Protein AF-A0A6G0Q020-F1 (afdb_monomer)

Sequence (102 aa):
MVKGNFMCYDSVDSQAHHKRLSELAAEMIARALTGFTQIAVHNPLQKDSNNCGLFVCLFFWKRLSRDVGSDYTDEGLARRRWQILHAVVNFQASKKNEETTN

Solvent-accessible surface area (backbone atoms only — not comparable to full-atom values): 6174 Å² total; per-residue (Å²): 130,75,65,50,77,43,77,41,74,48,32,79,66,45,70,70,55,50,52,53,48,48,56,51,50,52,53,48,30,76,73,76,36,66,64,46,44,82,40,83,40,82,69,76,66,60,91,70,95,80,49,57,68,56,49,56,51,50,61,54,45,49,77,77,35,85,84,59,74,87,60,78,47,73,66,39,44,54,52,50,53,49,52,53,50,53,48,62,65,46,51,58,57,53,52,56,52,60,66,71,74,108

pLDDT: mean 89.53, std 11.64, range [45.44, 97.31]

Foldseek 3Di:
DDAEEDEDEWQQPDPVSVVVSVVVSVVCCVPPVPRYDYDYDHPDHDPDDPCRVVVVVLVVVVVVDVPSDDPPPPVSSVVSVVVVVVCVVCVVVVVVVVVVVD

Radius of gyration: 17.15 Å; Cα contacts (8 Å, |Δi|>4): 83; chains: 1; bounding box: 38×34×39 Å

InterPro domains:
  IPR038765 Papain-like cysteine peptidase superfamily [SSF54001] (3-91)

Nearest PDB structures (foldseek):
  7owj-assembly2_E  TM=4.249E-01  e=2.609E+00  Candidatus Odinarchaeum yellowstonii
  1nua-assembly1_A  TM=4.626E-01  e=3.665E+00  Aspergillus nidulans
  1nve-assembly2_D  TM=4.649E-01  e=3.923E+00  Aspergillus nidulans
  1nua-assembly1_B  TM=4.470E-01  e=5.510E+00  Aspergill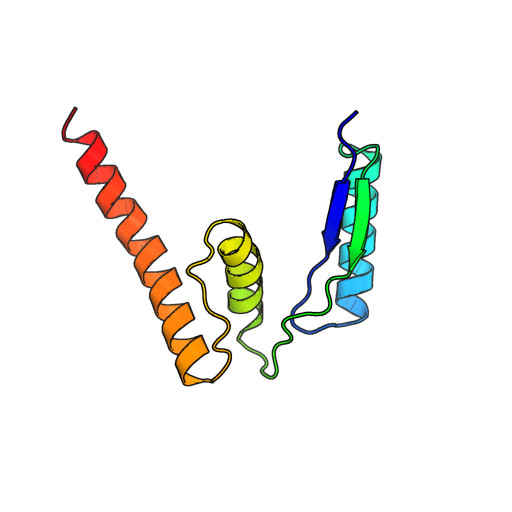us nidulans

Structure (mmCIF, N/CA/C/O backbone):
data_AF-A0A6G0Q020-F1
#
_entry.id   AF-A0A6G0Q020-F1
#
loop_
_atom_site.group_PDB
_atom_site.id
_atom_site.type_symbol
_atom_site.label_atom_id
_atom_site.label_alt_id
_atom_site.label_comp_id
_atom_site.label_asym_id
_atom_site.label_entity_id
_atom_site.label_seq_id
_atom_site.pdbx_PDB_ins_code
_atom_site.Cartn_x
_atom_site.Cartn_y
_atom_site.Cartn_z
_atom_site.occupancy
_atom_site.B_iso_or_equiv
_atom_site.auth_seq_id
_atom_site.auth_comp_id
_atom_site.auth_asym_id
_atom_site.auth_atom_id
_atom_site.pdbx_PDB_model_num
ATOM 1 N N . MET A 1 1 ? -22.875 -0.685 16.584 1.00 61.22 1 MET A N 1
A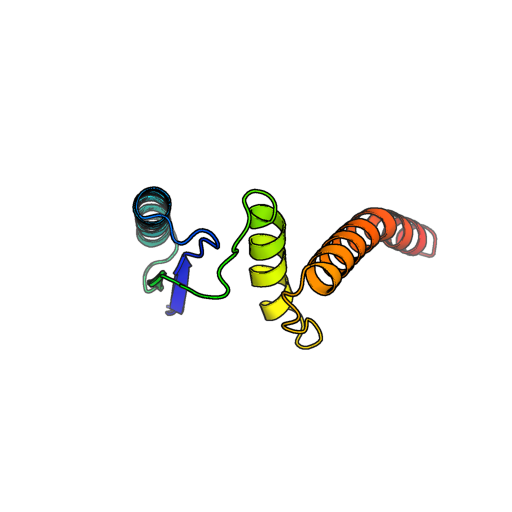TOM 2 C CA . MET A 1 1 ? -21.419 -0.423 16.567 1.00 61.22 1 MET A CA 1
ATOM 3 C C . MET A 1 1 ? -20.844 -1.077 15.323 1.00 61.22 1 MET A C 1
ATOM 5 O O . MET A 1 1 ? -21.034 -2.278 15.164 1.00 61.22 1 MET A O 1
ATOM 9 N N . VAL A 1 2 ? -20.242 -0.301 14.419 1.00 72.56 2 VAL A N 1
ATOM 10 C CA . VAL A 1 2 ? -19.590 -0.854 13.221 1.00 72.56 2 VAL A CA 1
ATOM 11 C C . VAL A 1 2 ? -18.321 -1.565 13.680 1.00 72.56 2 VAL A C 1
ATOM 13 O O . VAL A 1 2 ? -17.491 -0.964 14.353 1.00 72.56 2 VAL A O 1
ATOM 16 N N . LYS A 1 3 ? -18.210 -2.856 13.372 1.00 85.00 3 LYS A N 1
ATOM 17 C CA . LYS A 1 3 ? -17.001 -3.652 13.596 1.00 85.00 3 LYS A CA 1
ATOM 18 C C . LYS A 1 3 ? -16.328 -3.877 12.252 1.00 85.00 3 LYS A C 1
ATOM 20 O O . LYS A 1 3 ? -17.017 -3.998 11.240 1.00 85.00 3 LYS A O 1
ATOM 25 N N . GLY A 1 4 ? -15.005 -3.942 12.235 1.00 91.75 4 GLY A N 1
ATOM 26 C CA . GLY A 1 4 ? -14.283 -4.092 10.980 1.00 91.75 4 GLY A CA 1
ATOM 27 C C . GLY A 1 4 ? -12.787 -4.275 11.150 1.00 91.75 4 GLY A C 1
ATOM 28 O O . GLY A 1 4 ? -12.265 -4.331 12.260 1.00 91.75 4 GLY A O 1
ATOM 29 N N . ASN A 1 5 ? -12.103 -4.353 10.016 1.00 93.69 5 ASN A N 1
ATOM 30 C CA . ASN A 1 5 ? -10.662 -4.539 9.968 1.00 93.69 5 ASN A CA 1
ATOM 31 C C . ASN A 1 5 ? -9.980 -3.199 9.688 1.00 93.69 5 ASN A C 1
ATOM 33 O O . ASN A 1 5 ? -10.280 -2.550 8.686 1.00 93.69 5 ASN A O 1
ATOM 37 N N . PHE A 1 6 ? -9.046 -2.806 10.549 1.00 93.69 6 PHE A N 1
ATOM 38 C CA . PHE A 1 6 ? -8.143 -1.685 10.316 1.00 93.69 6 PHE A CA 1
ATOM 39 C C . PHE A 1 6 ? -6.884 -2.216 9.629 1.00 93.69 6 PHE A C 1
ATOM 41 O O . PHE A 1 6 ? -6.069 -2.895 10.248 1.00 93.69 6 PHE A O 1
ATOM 48 N N . MET A 1 7 ? -6.746 -1.963 8.331 1.00 94.62 7 MET A N 1
ATOM 49 C CA . MET A 1 7 ? -5.676 -2.556 7.528 1.00 94.62 7 MET A CA 1
ATOM 50 C C . MET A 1 7 ? -4.413 -1.689 7.555 1.00 94.62 7 MET A C 1
ATOM 52 O O . MET A 1 7 ? -4.442 -0.539 7.124 1.00 94.62 7 MET A O 1
ATOM 56 N N . CYS A 1 8 ? -3.300 -2.266 7.998 1.00 95.94 8 CYS A N 1
ATOM 57 C CA . CYS A 1 8 ? -1.966 -1.674 7.934 1.00 95.94 8 CYS A CA 1
ATOM 58 C C . CYS A 1 8 ? -1.212 -2.287 6.756 1.00 95.94 8 CYS A C 1
ATOM 60 O O . CYS A 1 8 ? -1.026 -3.500 6.716 1.00 95.94 8 CYS A O 1
ATOM 62 N N . TYR A 1 9 ? -0.785 -1.466 5.802 1.00 96.38 9 TYR A N 1
ATOM 63 C CA . TYR A 1 9 ? -0.109 -1.931 4.596 1.00 96.38 9 TYR A CA 1
ATOM 64 C C . TYR A 1 9 ? 1.214 -1.196 4.402 1.00 96.38 9 TYR A C 1
ATOM 66 O O . TYR A 1 9 ? 1.245 0.033 4.404 1.00 96.38 9 TYR A O 1
ATOM 74 N N . ASP A 1 10 ? 2.281 -1.966 4.203 1.00 97.31 10 ASP A N 1
ATOM 75 C CA . ASP A 1 10 ? 3.591 -1.486 3.780 1.00 97.31 10 ASP A CA 1
ATOM 76 C C . ASP A 1 10 ? 4.096 -2.378 2.646 1.00 97.31 10 ASP A C 1
ATOM 78 O O . ASP A 1 10 ? 4.291 -3.577 2.825 1.00 97.31 10 ASP A O 1
ATOM 82 N N . SER A 1 11 ? 4.337 -1.792 1.475 1.00 97.31 11 SER A N 1
ATOM 83 C CA . SER A 1 11 ? 4.859 -2.525 0.320 1.00 97.31 11 SER A CA 1
ATOM 84 C C . SER A 1 11 ? 6.286 -3.043 0.513 1.00 97.31 11 SER A C 1
ATOM 86 O O . SER A 1 11 ? 6.671 -3.975 -0.186 1.00 97.31 11 SER A O 1
ATOM 88 N N . VAL A 1 12 ? 7.075 -2.433 1.411 1.00 96.81 12 VAL A N 1
ATOM 89 C CA . VAL A 1 12 ? 8.441 -2.886 1.747 1.00 96.81 12 VAL A CA 1
ATOM 90 C C . VAL A 1 12 ? 8.407 -4.090 2.695 1.00 96.81 12 VAL A C 1
ATOM 92 O O . VAL A 1 12 ? 9.380 -4.832 2.764 1.00 96.81 12 VAL A O 1
ATOM 95 N N . ASP A 1 13 ? 7.305 -4.274 3.429 1.00 95.12 13 ASP A N 1
ATOM 96 C CA . ASP A 1 13 ? 7.175 -5.233 4.534 1.00 95.12 13 ASP A CA 1
ATOM 97 C C . ASP A 1 13 ? 8.234 -5.042 5.641 1.00 95.12 13 ASP A C 1
ATOM 99 O O . ASP A 1 13 ? 8.739 -5.989 6.241 1.00 95.12 13 ASP A O 1
ATOM 103 N N . SER A 1 14 ? 8.603 -3.789 5.923 1.00 94.81 14 SER A N 1
ATOM 104 C CA . SER A 1 14 ? 9.640 -3.467 6.904 1.00 94.81 14 SER A CA 1
ATOM 105 C C . SER A 1 14 ? 9.128 -3.622 8.332 1.00 94.81 14 SER A C 1
ATOM 107 O O . SER A 1 14 ? 8.123 -3.024 8.723 1.00 94.81 14 SER A O 1
ATOM 109 N N . GLN A 1 15 ? 9.885 -4.330 9.175 1.00 94.25 15 GLN A N 1
ATOM 110 C CA . GLN A 1 15 ? 9.570 -4.470 10.601 1.00 94.25 15 GLN A CA 1
ATOM 111 C C . GLN A 1 15 ? 9.444 -3.109 11.310 1.00 94.25 15 GLN A C 1
ATOM 113 O O . GLN A 1 15 ? 8.562 -2.919 12.150 1.00 94.25 15 GLN A O 1
ATOM 118 N N . ALA A 1 16 ? 10.304 -2.147 10.961 1.00 95.94 16 ALA A N 1
ATOM 119 C CA . ALA A 1 16 ? 10.268 -0.809 11.545 1.00 95.94 16 ALA A CA 1
ATOM 120 C C . ALA A 1 16 ? 8.993 -0.049 11.142 1.00 95.94 16 ALA A C 1
ATOM 122 O O . ALA A 1 16 ? 8.368 0.598 11.987 1.00 95.94 16 ALA A O 1
ATOM 123 N N . HIS A 1 17 ? 8.568 -0.167 9.878 1.00 95.19 17 HIS A N 1
ATOM 124 C CA . HIS A 1 17 ? 7.314 0.425 9.411 1.00 95.19 17 HIS A CA 1
ATOM 125 C C . HIS A 1 17 ? 6.109 -0.243 10.073 1.00 95.19 17 HIS A C 1
ATOM 127 O O . HIS A 1 17 ? 5.222 0.460 10.545 1.00 95.19 17 HIS A O 1
ATOM 133 N N . HIS A 1 18 ? 6.098 -1.574 10.194 1.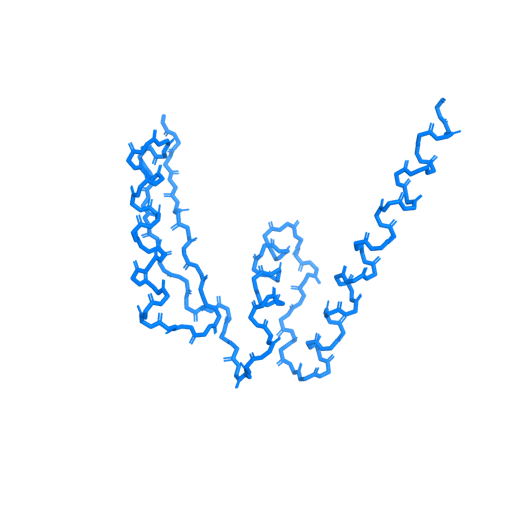00 94.69 18 HIS A N 1
ATOM 134 C CA . HIS A 1 18 ? 5.018 -2.313 10.856 1.00 94.69 18 HIS A CA 1
ATOM 135 C C . HIS A 1 18 ? 4.828 -1.905 12.309 1.00 94.69 18 HIS A C 1
ATOM 137 O O . HIS A 1 18 ? 3.696 -1.679 12.732 1.00 94.69 18 HIS A O 1
ATOM 143 N N . LYS A 1 19 ? 5.923 -1.733 13.060 1.00 96.31 19 LYS A N 1
ATOM 144 C CA . LYS A 1 19 ? 5.851 -1.198 14.424 1.00 96.31 19 LYS A CA 1
ATOM 145 C C . LYS A 1 19 ? 5.158 0.165 14.431 1.00 96.31 19 LYS A C 1
ATOM 147 O O . LYS A 1 19 ? 4.207 0.366 15.183 1.00 96.31 19 LYS A O 1
ATOM 152 N N . ARG A 1 20 ? 5.583 1.077 13.552 1.00 96.94 20 ARG A N 1
ATOM 153 C CA . ARG A 1 20 ? 5.021 2.430 13.486 1.00 96.94 20 ARG A CA 1
ATOM 154 C C . ARG A 1 20 ? 3.556 2.450 13.047 1.00 96.94 20 ARG A C 1
ATOM 156 O O . ARG A 1 20 ? 2.755 3.185 13.619 1.00 96.94 20 ARG A O 1
ATOM 163 N N . LEU A 1 21 ? 3.197 1.636 12.057 1.00 96.00 21 LEU A N 1
ATOM 164 C CA . LEU A 1 21 ? 1.820 1.471 11.594 1.00 96.00 21 LEU A CA 1
ATOM 165 C C . LEU A 1 21 ? 0.929 0.898 12.697 1.00 96.00 21 LEU A C 1
ATOM 167 O O . LEU A 1 21 ? -0.211 1.333 12.835 1.00 96.00 21 LEU A O 1
ATOM 171 N N . SER A 1 22 ? 1.448 -0.033 13.500 1.00 94.81 22 SER A N 1
ATOM 172 C CA . SER A 1 22 ? 0.715 -0.613 14.624 1.00 94.81 22 SER A CA 1
ATOM 173 C C . SER A 1 22 ? 0.462 0.391 15.741 1.00 94.81 22 SER A C 1
ATOM 175 O O . SER A 1 22 ? -0.650 0.441 16.259 1.00 94.81 22 SER A O 1
ATOM 177 N N . GLU A 1 23 ? 1.455 1.214 16.087 1.00 96.50 23 GLU A N 1
ATOM 178 C CA . GLU A 1 23 ? 1.290 2.305 17.056 1.00 96.50 23 GLU A CA 1
ATOM 179 C C . GLU A 1 23 ? 0.195 3.283 16.601 1.00 96.50 23 GLU A C 1
ATOM 181 O O . GLU A 1 23 ? -0.704 3.617 17.374 1.00 96.50 23 GLU A O 1
ATOM 186 N N . LEU A 1 24 ? 0.225 3.685 15.325 1.00 96.50 24 LEU A N 1
ATOM 187 C CA . LEU A 1 24 ? -0.767 4.596 14.754 1.00 96.50 24 LEU A CA 1
ATOM 188 C C . LEU A 1 24 ? -2.173 3.975 14.715 1.00 96.50 24 LEU A C 1
ATOM 190 O O . LEU A 1 24 ? -3.153 4.629 15.070 1.00 96.50 24 LEU A O 1
ATOM 194 N 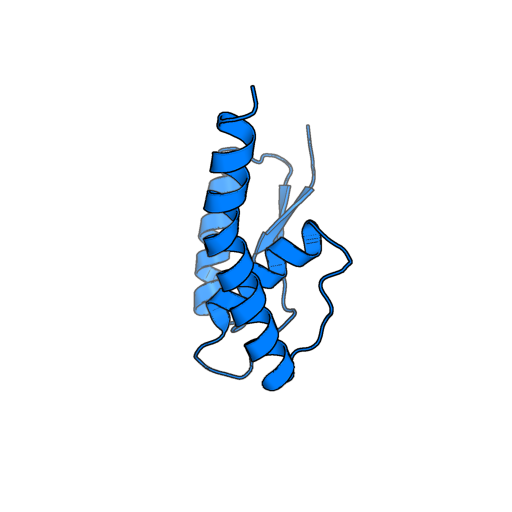N . ALA A 1 25 ? -2.284 2.707 14.311 1.00 95.88 25 ALA A N 1
ATOM 195 C CA . ALA A 1 25 ? -3.556 1.992 14.286 1.00 95.88 25 ALA A CA 1
ATOM 196 C C . ALA A 1 25 ? -4.163 1.869 15.689 1.00 95.88 25 ALA A C 1
ATOM 198 O O . ALA A 1 25 ? -5.354 2.126 15.863 1.00 95.88 25 ALA A O 1
ATOM 199 N N . ALA A 1 26 ? -3.349 1.534 16.695 1.00 94.50 26 ALA A N 1
ATOM 200 C CA . ALA A 1 26 ? -3.789 1.453 18.084 1.00 94.50 26 ALA A CA 1
ATOM 201 C C . ALA A 1 26 ? -4.334 2.798 18.589 1.00 94.50 26 ALA A C 1
ATOM 203 O O . ALA A 1 26 ? -5.402 2.831 19.203 1.00 94.50 26 ALA A O 1
ATOM 204 N N . GLU A 1 27 ? -3.660 3.909 18.272 1.00 96.00 27 GLU A N 1
ATOM 205 C CA . GLU A 1 27 ? -4.133 5.252 18.623 1.00 96.00 27 GLU A CA 1
ATOM 206 C C . GLU A 1 27 ? -5.500 5.558 17.984 1.00 96.00 27 GLU A C 1
ATOM 208 O O . GLU A 1 27 ? -6.431 5.997 18.664 1.00 96.00 27 GLU A O 1
ATOM 213 N N . MET A 1 28 ? -5.660 5.283 16.686 1.00 95.62 28 MET A N 1
ATOM 214 C CA . MET A 1 28 ? -6.917 5.529 15.969 1.00 95.62 28 MET A CA 1
ATOM 215 C C . MET A 1 28 ? -8.069 4.656 16.488 1.00 95.62 28 MET A C 1
ATOM 217 O O . MET A 1 28 ? -9.193 5.142 16.645 1.00 95.62 28 MET A O 1
ATOM 221 N N . ILE A 1 29 ? -7.798 3.382 16.790 1.00 94.50 29 ILE A N 1
ATOM 222 C CA . ILE A 1 29 ? -8.779 2.444 17.356 1.00 94.50 29 ILE A CA 1
ATOM 223 C C . ILE A 1 29 ? -9.239 2.903 18.738 1.00 94.50 29 ILE A C 1
ATOM 225 O O . ILE A 1 29 ? -10.443 2.925 18.996 1.00 94.50 29 ILE A O 1
ATOM 229 N N . ALA A 1 30 ? -8.309 3.324 19.598 1.00 93.62 30 ALA A N 1
ATOM 230 C CA . ALA A 1 30 ? -8.633 3.809 20.935 1.00 93.62 30 ALA A CA 1
ATOM 231 C C . ALA A 1 30 ? -9.470 5.098 20.907 1.00 93.62 30 ALA A C 1
ATOM 233 O O . ALA A 1 30 ? -10.358 5.269 21.739 1.00 93.62 30 ALA A O 1
ATOM 234 N N . ARG A 1 31 ? -9.204 6.000 19.951 1.00 94.44 31 ARG A N 1
ATOM 235 C CA . ARG A 1 31 ? -9.837 7.328 19.896 1.00 94.44 31 ARG A CA 1
ATOM 236 C C . ARG A 1 31 ? -11.174 7.363 19.161 1.00 94.44 31 ARG A C 1
ATOM 238 O O . ARG A 1 31 ? -12.043 8.132 19.557 1.00 94.44 31 ARG A O 1
ATOM 245 N N . ALA A 1 32 ? -11.316 6.616 18.066 1.00 92.56 32 ALA A N 1
ATOM 246 C CA . ALA A 1 32 ? -12.420 6.836 17.124 1.00 92.56 32 ALA A CA 1
ATOM 247 C C . ALA A 1 32 ? -13.004 5.567 16.488 1.00 92.56 32 ALA A C 1
ATOM 249 O O . ALA A 1 32 ? -14.109 5.620 15.951 1.00 92.56 32 ALA A O 1
ATOM 250 N N . LEU A 1 33 ? -12.297 4.433 16.523 1.00 91.75 33 LEU A N 1
ATOM 251 C CA . LEU A 1 33 ? -12.689 3.217 15.797 1.00 91.75 33 LEU A CA 1
ATOM 252 C C . LEU A 1 33 ? -12.915 2.030 16.745 1.00 91.75 33 LEU A C 1
ATOM 254 O O . LEU A 1 33 ? -12.460 0.913 16.494 1.00 91.75 33 LEU A O 1
ATOM 258 N N . THR A 1 34 ? -13.633 2.260 17.848 1.00 86.88 34 THR A N 1
ATOM 259 C CA . THR A 1 34 ? -13.975 1.207 18.814 1.00 86.88 34 THR A CA 1
ATOM 260 C C . THR A 1 34 ? -14.711 0.053 18.124 1.00 86.88 34 THR A C 1
ATOM 262 O O . THR A 1 34 ? -15.733 0.251 17.468 1.00 86.88 34 THR A O 1
ATOM 265 N N . GLY A 1 35 ? -14.197 -1.171 18.281 1.00 89.19 35 GLY A N 1
ATOM 266 C CA . GLY A 1 35 ? -14.730 -2.370 17.623 1.00 89.19 35 GLY A CA 1
ATOM 267 C C . GLY A 1 35 ? -14.020 -2.769 16.327 1.00 89.19 35 GLY A C 1
ATOM 268 O O . GLY A 1 35 ? -14.401 -3.780 15.735 1.00 89.19 35 GLY A O 1
ATOM 269 N N . PHE A 1 36 ? -13.000 -2.020 15.897 1.00 95.75 36 PHE A N 1
ATOM 270 C CA . PHE A 1 36 ? -12.112 -2.430 14.813 1.00 95.75 36 PHE A CA 1
ATOM 271 C C . PHE A 1 36 ? -10.930 -3.257 15.332 1.00 95.75 36 PHE A C 1
ATOM 273 O O . PHE A 1 36 ? -10.412 -3.013 16.421 1.00 95.75 36 PHE A O 1
ATOM 280 N N . THR A 1 37 ? -10.482 -4.217 14.525 1.00 94.19 37 THR A N 1
ATOM 281 C CA . THR A 1 37 ? -9.289 -5.033 14.779 1.00 94.19 37 THR A CA 1
ATOM 282 C C . THR A 1 37 ? -8.222 -4.712 13.745 1.00 94.19 37 THR A C 1
ATOM 284 O O . THR A 1 37 ? -8.495 -4.700 12.545 1.00 94.19 37 THR A O 1
ATOM 287 N N . GLN A 1 38 ? -7.002 -4.445 14.202 1.00 94.62 38 GLN A N 1
ATOM 288 C CA . GLN A 1 38 ? -5.869 -4.209 13.315 1.00 94.62 38 GLN A CA 1
ATOM 289 C C . GLN A 1 38 ? -5.476 -5.493 12.569 1.00 94.62 38 GLN A C 1
ATOM 291 O O . GLN A 1 38 ? -5.381 -6.559 13.173 1.00 94.62 38 GLN A O 1
ATOM 296 N N . ILE A 1 39 ? -5.204 -5.378 11.267 1.00 94.94 39 ILE A N 1
ATOM 297 C CA . ILE A 1 39 ? -4.691 -6.460 10.420 1.00 94.94 39 ILE A CA 1
ATOM 298 C C . ILE A 1 39 ? -3.516 -5.941 9.592 1.00 94.94 39 ILE A C 1
ATOM 300 O O . ILE A 1 39 ? -3.653 -4.953 8.870 1.00 94.94 39 ILE A O 1
ATOM 304 N N . ALA A 1 40 ? -2.378 -6.630 9.663 1.00 93.75 40 ALA A N 1
ATOM 305 C CA . ALA A 1 40 ? -1.255 -6.393 8.763 1.00 93.75 40 ALA A CA 1
ATOM 306 C C . ALA A 1 40 ? -1.534 -7.010 7.385 1.00 93.75 40 ALA A C 1
ATOM 308 O O . ALA A 1 40 ? -1.999 -8.145 7.272 1.00 93.75 40 ALA A O 1
ATOM 309 N N . VAL A 1 41 ? -1.261 -6.253 6.327 1.00 95.06 41 VAL A N 1
ATOM 310 C CA . VAL A 1 41 ? -1.385 -6.699 4.942 1.00 95.06 41 VAL A CA 1
ATOM 311 C C . VAL A 1 41 ? 0.008 -6.830 4.345 1.00 95.06 41 VAL A C 1
ATOM 313 O O . VAL A 1 41 ? 0.717 -5.841 4.202 1.00 95.06 41 VAL A O 1
ATOM 316 N N . HIS A 1 42 ? 0.357 -8.052 3.948 1.00 94.62 42 HIS A N 1
ATOM 317 C CA . HIS A 1 42 ? 1.689 -8.406 3.442 1.00 94.62 42 HIS A CA 1
ATOM 318 C C . HIS A 1 42 ? 1.759 -8.508 1.913 1.00 94.62 42 HIS A C 1
ATOM 320 O O . HIS A 1 42 ? 2.708 -9.057 1.374 1.00 94.62 42 HIS A O 1
ATOM 326 N N . ASN A 1 43 ? 0.729 -8.059 1.186 1.00 93.56 43 ASN A N 1
ATOM 327 C CA . ASN A 1 43 ? 0.708 -8.115 -0.275 1.00 93.56 43 ASN A CA 1
ATOM 328 C C . ASN A 1 43 ? -0.101 -6.963 -0.887 1.00 93.56 43 ASN A C 1
ATOM 330 O O . ASN A 1 43 ? -1.126 -6.569 -0.324 1.00 93.56 43 ASN A O 1
ATOM 334 N N . PRO A 1 44 ? 0.290 -6.475 -2.078 1.00 94.75 44 PRO A N 1
ATOM 335 C CA . PRO A 1 44 ? 1.477 -6.860 -2.862 1.00 94.75 44 PRO A CA 1
ATOM 336 C C . PRO A 1 44 ? 2.783 -6.275 -2.285 1.00 94.75 44 PRO A C 1
ATOM 338 O O . PRO A 1 44 ? 2.749 -5.211 -1.670 1.00 94.75 44 PRO A O 1
ATOM 341 N N . LEU A 1 45 ? 3.919 -6.941 -2.506 1.00 95.75 45 LEU A N 1
ATOM 342 C CA . LEU A 1 45 ? 5.246 -6.462 -2.089 1.00 95.75 45 LEU A CA 1
ATOM 343 C C . LEU A 1 45 ? 5.987 -5.797 -3.249 1.00 95.75 45 LEU A C 1
ATOM 345 O O . LEU A 1 45 ? 5.941 -6.294 -4.377 1.00 95.75 45 LEU A O 1
ATOM 349 N N . GLN A 1 46 ? 6.683 -4.696 -2.976 1.00 95.44 46 GLN A N 1
ATOM 350 C CA . GLN A 1 46 ? 7.593 -4.094 -3.948 1.00 95.44 46 GLN A CA 1
ATOM 351 C C . GLN A 1 46 ? 8.965 -4.772 -3.892 1.00 95.44 46 GLN A C 1
ATOM 353 O O . GLN A 1 46 ? 9.370 -5.293 -2.855 1.00 95.44 46 GLN A O 1
ATOM 358 N N . LYS A 1 47 ? 9.691 -4.747 -5.011 1.00 93.94 47 LYS A N 1
ATOM 359 C CA . LYS A 1 47 ? 11.049 -5.314 -5.118 1.00 93.94 47 LYS A CA 1
ATOM 360 C C . LYS A 1 47 ? 12.131 -4.254 -5.322 1.00 93.94 47 LYS A C 1
ATOM 362 O O . LYS A 1 47 ? 13.314 -4.570 -5.270 1.00 93.94 47 LYS A O 1
ATOM 367 N N . ASP A 1 48 ? 11.721 -3.015 -5.556 1.00 94.31 48 ASP A N 1
ATOM 368 C CA . ASP A 1 48 ? 12.588 -1.871 -5.802 1.00 94.31 48 ASP A CA 1
ATOM 369 C C . ASP A 1 48 ? 12.469 -0.826 -4.679 1.00 94.31 48 ASP A C 1
ATOM 371 O O . ASP A 1 48 ? 11.676 -0.959 -3.744 1.00 94.31 48 ASP A O 1
ATOM 375 N N . SER A 1 49 ? 13.292 0.219 -4.763 1.00 94.69 49 SER A N 1
ATOM 376 C CA . SER A 1 49 ? 13.370 1.282 -3.759 1.00 94.69 49 SER A CA 1
ATOM 377 C C . SER A 1 49 ? 12.482 2.495 -4.049 1.00 94.69 49 SER A C 1
ATOM 379 O O . SER A 1 49 ? 12.466 3.425 -3.243 1.00 94.69 49 SER A O 1
ATOM 381 N N . ASN A 1 50 ? 11.768 2.537 -5.180 1.00 96.00 50 ASN A N 1
ATOM 382 C CA . ASN A 1 50 ? 11.136 3.766 -5.670 1.00 96.00 50 ASN A CA 1
ATOM 383 C C . ASN A 1 50 ? 9.635 3.642 -5.984 1.00 96.00 50 ASN A C 1
ATOM 385 O O . ASN A 1 50 ? 9.031 4.632 -6.399 1.00 96.00 50 ASN A O 1
ATOM 389 N N . ASN A 1 51 ? 9.013 2.481 -5.773 1.00 96.94 51 ASN A N 1
ATOM 390 C CA . ASN A 1 51 ? 7.591 2.259 -6.029 1.00 96.94 51 ASN A CA 1
ATOM 391 C C . ASN A 1 51 ? 6.684 2.308 -4.787 1.00 96.94 51 ASN A C 1
ATOM 393 O O . ASN A 1 51 ? 5.476 2.138 -4.941 1.00 96.94 51 ASN A O 1
ATOM 397 N N . CYS A 1 52 ? 7.176 2.616 -3.584 1.00 96.38 52 CYS A N 1
ATOM 398 C CA . CYS A 1 52 ? 6.355 2.490 -2.368 1.00 96.38 52 CYS A CA 1
ATOM 399 C C . CYS A 1 52 ? 5.089 3.358 -2.423 1.00 96.38 52 CYS A C 1
ATOM 401 O O . CYS A 1 52 ? 3.989 2.893 -2.125 1.00 96.38 52 CYS A O 1
ATOM 403 N N . GLY A 1 53 ? 5.221 4.594 -2.917 1.00 96.06 53 GLY A N 1
ATOM 404 C CA . GLY A 1 53 ? 4.086 5.489 -3.146 1.00 96.06 53 GLY A CA 1
ATOM 405 C C . GLY A 1 53 ? 3.093 4.935 -4.173 1.00 96.06 53 GLY A C 1
ATOM 406 O O . GLY A 1 53 ? 1.886 4.992 -3.951 1.00 96.06 53 GLY A O 1
ATOM 407 N N . LEU A 1 54 ? 3.584 4.324 -5.258 1.00 96.44 54 LEU A N 1
ATOM 408 C CA . LEU A 1 54 ? 2.732 3.675 -6.257 1.00 96.44 54 LEU A CA 1
ATOM 409 C C . LEU A 1 54 ? 1.941 2.516 -5.641 1.00 96.44 54 LEU A C 1
ATOM 411 O O . LEU A 1 54 ? 0.738 2.409 -5.867 1.00 96.44 54 LEU A O 1
ATOM 415 N N . PHE A 1 55 ? 2.592 1.661 -4.853 1.00 97.19 55 PHE A N 1
ATOM 416 C CA . PHE A 1 55 ? 1.940 0.519 -4.216 1.00 97.19 55 PHE A CA 1
ATOM 417 C C . PHE A 1 55 ? 0.870 0.965 -3.212 1.00 97.19 55 PHE A C 1
ATOM 419 O O . PHE A 1 55 ? -0.219 0.391 -3.200 1.00 97.19 55 PHE A O 1
ATOM 426 N N . VAL A 1 56 ? 1.115 2.031 -2.440 1.00 95.81 56 VAL A N 1
ATOM 427 C CA . VAL A 1 56 ? 0.098 2.645 -1.567 1.00 95.81 56 VAL A CA 1
ATOM 428 C C . VAL A 1 56 ? -1.089 3.165 -2.386 1.00 95.81 56 VAL A C 1
ATOM 430 O O . VAL A 1 56 ? -2.238 2.867 -2.056 1.00 95.81 56 VAL A O 1
ATOM 433 N N . CYS A 1 57 ? -0.854 3.870 -3.497 1.00 95.69 57 CYS A N 1
ATOM 434 C CA . CYS A 1 57 ? -1.936 4.310 -4.383 1.00 95.69 57 CYS A CA 1
ATOM 435 C C . CYS A 1 57 ? -2.739 3.129 -4.950 1.00 95.69 57 CYS A C 1
ATOM 437 O O . CYS A 1 57 ? -3.96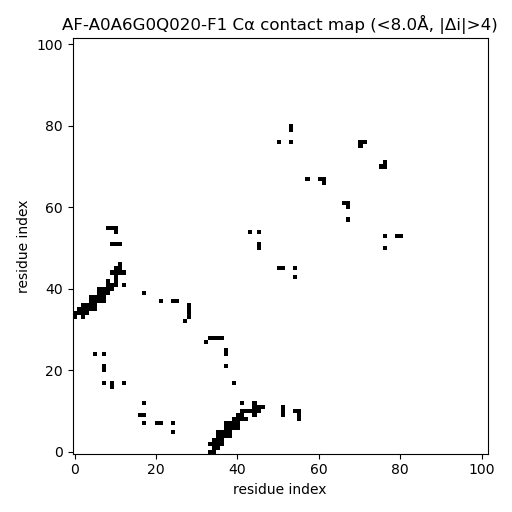9 3.157 -4.934 1.00 95.69 57 CYS A O 1
ATOM 439 N N . LEU A 1 58 ? -2.069 2.070 -5.413 1.00 94.88 58 LEU A N 1
ATOM 440 C CA . LEU A 1 58 ? -2.724 0.869 -5.940 1.00 94.88 58 LEU A CA 1
ATOM 441 C C . LEU A 1 58 ? -3.520 0.123 -4.865 1.00 94.88 58 LEU A C 1
ATOM 443 O O . LEU A 1 58 ? -4.594 -0.401 -5.160 1.00 94.88 58 LEU A O 1
ATOM 447 N N . PHE A 1 59 ? -3.032 0.098 -3.623 1.00 94.19 59 PHE A N 1
ATOM 448 C CA . PHE A 1 59 ? -3.742 -0.488 -2.489 1.00 94.19 59 PHE A CA 1
ATOM 449 C C . PHE A 1 59 ? -5.109 0.173 -2.282 1.00 94.19 59 PHE A C 1
ATOM 451 O O . PHE A 1 59 ? -6.109 -0.527 -2.101 1.00 94.19 59 PHE A O 1
ATOM 458 N N . PHE A 1 60 ? -5.185 1.502 -2.362 1.00 93.56 60 PHE A N 1
ATOM 459 C CA . PHE A 1 60 ? -6.462 2.212 -2.302 1.00 93.56 60 PHE A CA 1
ATOM 460 C C . PHE A 1 60 ? -7.284 2.030 -3.578 1.00 93.56 60 PHE A C 1
ATOM 462 O O . PHE A 1 60 ? -8.467 1.700 -3.504 1.00 93.56 60 PHE A O 1
ATOM 469 N N . TRP A 1 61 ? -6.669 2.180 -4.751 1.00 93.25 61 TRP A N 1
ATOM 470 C CA . TRP A 1 61 ? -7.388 2.153 -6.024 1.00 93.25 61 TRP A CA 1
ATOM 471 C C . TRP A 1 61 ? -8.095 0.810 -6.267 1.00 93.25 61 TRP A C 1
ATOM 473 O O . TRP A 1 61 ? -9.263 0.794 -6.650 1.00 93.25 61 TRP A O 1
ATOM 483 N N . LYS A 1 62 ? -7.463 -0.317 -5.920 1.00 92.25 62 LYS A N 1
ATOM 484 C CA . LYS A 1 62 ? -8.073 -1.658 -6.013 1.00 92.25 62 LYS A CA 1
ATOM 485 C C . LYS A 1 62 ? -9.317 -1.858 -5.144 1.00 92.25 62 LYS A C 1
ATOM 487 O O . LYS A 1 62 ? -10.104 -2.762 -5.406 1.00 92.25 62 LYS A O 1
ATOM 492 N N . ARG A 1 63 ? -9.501 -1.045 -4.100 1.00 90.25 63 ARG A N 1
ATOM 493 C CA . ARG A 1 63 ? -10.705 -1.073 -3.250 1.00 90.25 63 ARG A CA 1
ATOM 494 C C . ARG A 1 63 ? -11.846 -0.240 -3.828 1.00 90.25 63 ARG A C 1
ATOM 496 O O . ARG A 1 63 ? -12.990 -0.455 -3.447 1.00 90.25 63 ARG A O 1
ATOM 503 N N . LEU A 1 64 ? -11.534 0.681 -4.738 1.00 90.31 64 LEU A N 1
ATOM 504 C CA . LEU A 1 64 ? -12.503 1.550 -5.404 1.00 90.31 64 LEU A CA 1
ATOM 505 C C . LEU A 1 64 ? -12.943 0.994 -6.762 1.00 90.31 64 LEU A C 1
ATOM 507 O O . LEU A 1 64 ? -14.095 1.165 -7.144 1.00 90.31 64 LEU A O 1
ATOM 511 N N . SER A 1 65 ? -12.044 0.329 -7.490 1.00 88.75 65 SER A N 1
ATOM 512 C CA . SER A 1 65 ? -12.327 -0.230 -8.812 1.00 88.75 65 SER A CA 1
ATOM 513 C C . SER A 1 65 ? -11.698 -1.608 -8.986 1.00 88.75 65 SER A C 1
ATOM 515 O O . SER A 1 65 ? -10.534 -1.835 -8.648 1.00 88.75 65 SER A O 1
ATOM 517 N N . ARG A 1 66 ? -12.482 -2.521 -9.573 1.00 84.00 66 ARG A N 1
ATOM 518 C CA . ARG A 1 66 ? -12.040 -3.869 -9.955 1.00 84.00 66 ARG A CA 1
ATOM 519 C C . ARG A 1 66 ? -11.198 -3.880 -11.236 1.00 84.00 66 ARG A C 1
ATOM 521 O O . ARG A 1 66 ? -10.543 -4.881 -11.503 1.00 84.00 66 ARG A O 1
ATOM 528 N N . ASP A 1 67 ? -11.158 -2.775 -11.981 1.00 84.12 67 ASP A N 1
ATOM 529 C CA . ASP A 1 67 ? -10.445 -2.669 -13.266 1.00 84.12 67 ASP A CA 1
ATOM 530 C C . ASP A 1 67 ? -8.931 -2.460 -13.085 1.00 84.12 67 ASP A C 1
ATOM 532 O O . ASP A 1 67 ? -8.134 -2.499 -14.031 1.00 84.12 67 ASP A O 1
ATOM 536 N N . VAL A 1 68 ? -8.495 -2.245 -11.842 1.00 86.00 68 VAL A N 1
ATOM 537 C CA . VAL A 1 68 ? -7.082 -2.129 -11.493 1.00 86.00 68 VAL A CA 1
ATOM 538 C C . VAL A 1 68 ? -6.462 -3.522 -11.436 1.00 86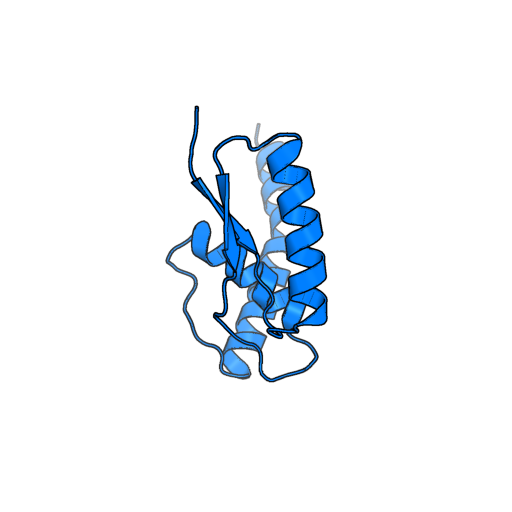.00 68 VAL A C 1
ATOM 540 O O . VAL A 1 68 ? -6.500 -4.212 -10.417 1.00 86.00 68 VAL A O 1
ATOM 543 N N . GLY A 1 69 ? -5.859 -3.928 -12.552 1.00 85.75 69 GLY A N 1
ATOM 544 C CA . GLY A 1 69 ? -5.123 -5.186 -12.663 1.00 85.75 69 GLY A CA 1
ATOM 545 C C . GLY A 1 69 ? -3.931 -5.322 -11.699 1.00 85.75 69 GLY A C 1
ATOM 546 O O . GLY A 1 69 ? -3.545 -4.398 -10.981 1.00 85.75 69 GLY A O 1
ATOM 547 N N . SER A 1 70 ? -3.323 -6.508 -11.708 1.00 90.00 70 SER A N 1
ATOM 548 C CA . SER A 1 70 ? -2.188 -6.906 -10.855 1.00 90.00 70 SER A CA 1
ATOM 549 C C . SER A 1 70 ? -0.884 -7.076 -11.6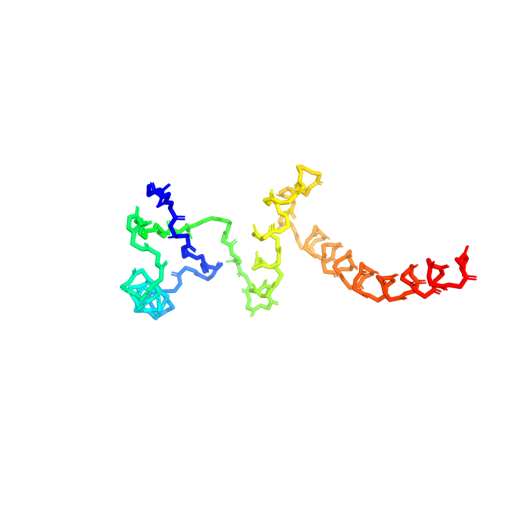44 1.00 90.00 70 SER A C 1
ATOM 551 O O . SER A 1 70 ? -0.088 -7.956 -11.337 1.00 90.00 70 SER A O 1
ATOM 553 N N . ASP A 1 71 ? -0.688 -6.268 -12.684 1.00 93.75 71 ASP A N 1
ATOM 554 C CA . ASP A 1 71 ? 0.558 -6.262 -13.452 1.00 93.75 71 ASP A CA 1
ATOM 555 C C . ASP A 1 71 ? 1.632 -5.465 -12.699 1.00 93.75 71 ASP A C 1
ATOM 557 O O . ASP A 1 71 ? 1.615 -4.232 -12.683 1.00 93.75 71 ASP A O 1
ATOM 561 N N . TYR A 1 72 ? 2.521 -6.200 -12.029 1.00 94.19 72 TYR A N 1
ATOM 562 C CA . TYR A 1 72 ? 3.648 -5.676 -11.254 1.00 94.19 72 TYR A CA 1
ATOM 563 C C . TYR A 1 72 ? 4.991 -5.842 -11.987 1.00 94.19 72 TYR A C 1
ATOM 565 O O . TYR A 1 72 ? 6.038 -5.835 -11.345 1.00 94.19 72 TYR A O 1
ATOM 573 N N . THR A 1 73 ? 4.975 -6.038 -13.311 1.00 95.50 73 THR A N 1
ATOM 574 C CA . THR A 1 73 ? 6.189 -5.928 -14.137 1.00 95.50 73 THR A CA 1
ATOM 575 C C . THR A 1 73 ? 6.672 -4.477 -14.177 1.00 95.50 73 THR A C 1
ATOM 577 O O . THR A 1 73 ? 5.891 -3.561 -13.917 1.00 95.50 73 THR A O 1
ATOM 580 N N . ASP A 1 74 ? 7.932 -4.232 -14.539 1.00 95.12 74 ASP A N 1
ATOM 581 C CA . ASP A 1 74 ? 8.461 -2.863 -14.646 1.00 95.12 74 ASP A CA 1
ATOM 582 C C . ASP A 1 74 ? 7.630 -2.000 -15.614 1.00 95.12 74 ASP A C 1
ATOM 584 O O . ASP A 1 74 ? 7.292 -0.852 -15.313 1.00 95.12 74 ASP A O 1
ATOM 588 N N . GLU A 1 75 ? 7.215 -2.581 -16.744 1.00 96.00 75 GLU A N 1
ATOM 589 C CA . GLU A 1 75 ? 6.324 -1.938 -17.715 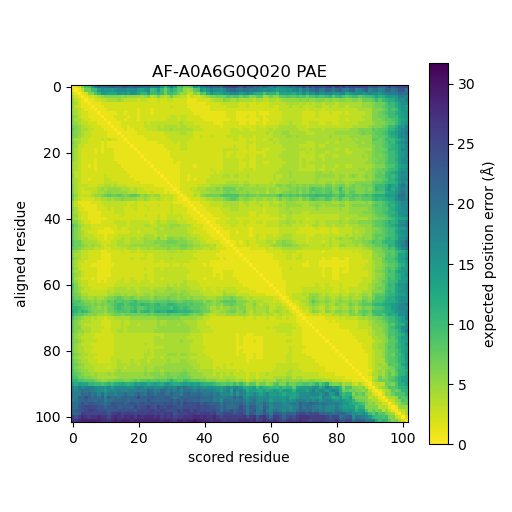1.00 96.00 75 GLU A CA 1
ATOM 590 C C . GLU A 1 75 ? 4.929 -1.671 -17.134 1.00 96.00 75 GLU A C 1
ATOM 592 O O . GLU A 1 75 ? 4.370 -0.581 -17.309 1.00 96.00 75 GLU A O 1
ATOM 597 N N . GLY A 1 76 ? 4.370 -2.646 -16.412 1.00 95.94 76 GLY A N 1
ATOM 598 C CA . GLY A 1 76 ? 3.097 -2.521 -15.709 1.00 95.94 76 GLY A CA 1
ATOM 599 C C . GLY A 1 76 ? 3.116 -1.385 -14.690 1.00 95.94 76 GLY A C 1
ATOM 600 O O . GLY A 1 76 ? 2.228 -0.527 -14.685 1.00 95.94 76 GLY A O 1
ATOM 601 N N . LEU A 1 77 ? 4.167 -1.312 -13.874 1.00 95.94 77 LEU A N 1
ATOM 602 C CA . LEU A 1 77 ? 4.349 -0.271 -12.866 1.00 95.94 77 LEU A CA 1
ATOM 603 C C . LEU A 1 77 ? 4.536 1.106 -13.508 1.00 95.94 77 LEU A C 1
ATOM 605 O O . LEU A 1 77 ? 3.868 2.058 -13.095 1.00 95.94 77 LEU A O 1
ATOM 609 N N . ALA A 1 78 ? 5.352 1.224 -14.560 1.00 96.00 78 ALA A N 1
ATOM 610 C CA . ALA A 1 78 ? 5.507 2.468 -15.317 1.00 96.00 78 ALA A CA 1
ATOM 611 C C . ALA A 1 78 ? 4.163 2.959 -15.885 1.00 96.00 78 ALA A C 1
ATOM 613 O O . ALA A 1 78 ? 3.803 4.131 -15.735 1.00 96.00 78 ALA A O 1
ATOM 614 N N . ARG A 1 79 ? 3.362 2.048 -16.450 1.00 96.12 79 ARG A N 1
ATOM 615 C CA . ARG A 1 79 ? 2.014 2.350 -16.947 1.00 96.12 79 ARG A CA 1
ATOM 616 C C . ARG A 1 79 ? 1.088 2.825 -15.829 1.00 96.12 79 ARG A C 1
ATOM 618 O O . ARG A 1 79 ? 0.341 3.781 -16.027 1.00 96.12 79 ARG A O 1
ATOM 625 N N . ARG A 1 80 ? 1.143 2.206 -14.645 1.00 95.19 80 ARG A N 1
ATOM 626 C CA . ARG A 1 80 ? 0.326 2.612 -13.489 1.00 95.19 80 ARG A CA 1
ATOM 627 C C . ARG A 1 80 ? 0.733 3.980 -12.943 1.00 95.19 80 ARG A C 1
ATOM 629 O O . ARG A 1 80 ? -0.154 4.770 -12.627 1.00 95.19 80 ARG A O 1
ATOM 636 N N . ARG A 1 81 ? 2.031 4.311 -12.910 1.00 95.75 81 ARG A N 1
ATOM 637 C CA . ARG A 1 81 ? 2.501 5.671 -12.578 1.00 95.75 81 ARG A CA 1
ATOM 638 C C . ARG A 1 81 ? 1.907 6.708 -13.526 1.00 95.75 81 ARG A C 1
ATOM 640 O O . ARG A 1 81 ? 1.355 7.703 -13.062 1.00 95.75 81 ARG A O 1
ATOM 647 N N . TRP A 1 82 ? 1.967 6.449 -14.835 1.00 95.44 82 TRP A N 1
ATOM 648 C CA . TRP A 1 82 ? 1.370 7.334 -15.836 1.00 95.44 82 TRP A CA 1
ATOM 649 C C . TRP A 1 82 ? -0.136 7.498 -15.631 1.00 95.44 82 TRP A C 1
ATOM 651 O O . TRP A 1 82 ? -0.632 8.617 -15.637 1.00 95.44 82 TRP A O 1
ATOM 661 N N . GLN A 1 83 ? -0.866 6.407 -15.400 1.00 93.62 83 GLN A N 1
ATOM 662 C CA . GLN A 1 83 ? -2.313 6.470 -15.196 1.00 93.62 83 GLN A CA 1
ATOM 663 C C . GLN A 1 83 ? -2.703 7.295 -13.967 1.00 93.62 83 GLN A C 1
ATOM 665 O O . GLN A 1 83 ? -3.649 8.074 -14.049 1.00 93.62 83 GLN A O 1
ATOM 670 N N . ILE A 1 84 ? -1.972 7.164 -12.855 1.00 93.06 84 ILE A N 1
ATOM 671 C CA . ILE A 1 84 ? -2.201 7.987 -11.659 1.00 93.06 84 ILE A CA 1
ATOM 672 C C . ILE A 1 84 ? -1.924 9.459 -11.969 1.00 93.06 84 ILE A C 1
ATOM 674 O O . ILE A 1 84 ? -2.768 10.304 -11.683 1.00 93.06 84 ILE A O 1
ATOM 678 N N . LEU A 1 85 ? -0.782 9.771 -12.592 1.00 94.00 85 LEU A N 1
ATOM 679 C CA . LEU A 1 85 ? -0.438 11.142 -12.976 1.00 94.00 85 LEU A CA 1
ATOM 680 C C . LEU A 1 85 ? -1.504 11.748 -13.899 1.00 94.00 85 LEU A C 1
ATOM 682 O O . LEU A 1 85 ? -2.013 12.833 -13.630 1.00 94.00 85 LEU A O 1
ATOM 686 N N . HIS A 1 86 ? -1.873 11.027 -14.957 1.00 93.06 86 HIS A N 1
ATOM 687 C CA . HIS A 1 86 ? -2.880 11.444 -15.924 1.00 93.06 86 HIS A CA 1
ATOM 688 C C . HIS A 1 86 ? -4.239 11.674 -15.259 1.00 93.06 86 HIS A C 1
ATOM 690 O O . HIS A 1 86 ? -4.908 12.659 -15.565 1.00 93.06 86 HIS A O 1
ATOM 696 N N . ALA A 1 87 ? -4.645 10.798 -14.336 1.00 90.31 87 ALA A N 1
ATOM 697 C CA . ALA A 1 87 ? -5.873 10.977 -13.575 1.00 90.31 87 ALA A CA 1
ATOM 698 C C . ALA A 1 87 ? -5.819 12.254 -12.727 1.00 90.31 87 ALA A C 1
ATOM 700 O O . ALA A 1 87 ? -6.729 13.066 -12.819 1.00 90.31 87 ALA A O 1
ATOM 701 N N . VAL A 1 88 ? -4.746 12.482 -11.964 1.00 89.44 88 VAL A N 1
ATOM 702 C CA . VAL A 1 88 ? -4.608 13.666 -11.095 1.00 89.44 88 VAL A CA 1
ATOM 703 C C . VAL A 1 88 ? -4.592 14.968 -11.898 1.00 89.44 88 VAL A C 1
ATOM 705 O O . VAL A 1 88 ? -5.306 15.908 -11.551 1.00 89.44 88 VAL A O 1
ATOM 708 N N . VAL A 1 89 ? -3.816 15.021 -12.983 1.00 91.62 89 VAL A N 1
ATOM 709 C CA . VAL A 1 89 ? -3.693 16.215 -13.833 1.00 91.62 89 VAL A CA 1
ATOM 710 C C . VAL A 1 89 ? -5.027 16.552 -14.505 1.00 91.62 89 VAL A C 1
ATOM 712 O O . VAL A 1 89 ? -5.446 17.708 -14.500 1.00 91.62 89 VAL A O 1
ATOM 715 N N . ASN A 1 90 ? -5.736 15.549 -15.030 1.00 91.19 90 ASN A N 1
ATOM 716 C CA . ASN A 1 90 ? -6.986 15.772 -15.763 1.00 91.19 90 ASN A CA 1
ATOM 717 C C . ASN A 1 90 ? -8.241 15.804 -14.875 1.00 91.19 90 ASN A C 1
ATOM 719 O O . ASN A 1 90 ? -9.306 16.232 -15.326 1.00 91.19 90 ASN A O 1
ATOM 723 N N . PHE A 1 91 ? -8.140 15.413 -13.604 1.00 81.88 91 PHE A N 1
ATOM 724 C CA . PHE A 1 91 ? -9.235 15.550 -12.642 1.00 81.88 91 PHE A CA 1
ATOM 725 C C . PHE A 1 91 ? -9.640 17.018 -12.445 1.00 81.88 91 PHE A C 1
ATOM 727 O O . PHE A 1 91 ? -10.814 17.339 -12.295 1.00 81.88 91 PHE A O 1
ATOM 734 N N . GLN A 1 92 ? -8.672 17.935 -12.501 1.00 68.69 92 GLN A N 1
ATOM 735 C CA . GLN A 1 92 ? -8.937 19.373 -12.400 1.00 68.69 92 GLN A CA 1
ATOM 736 C C . GLN A 1 92 ? -9.604 19.928 -13.668 1.00 68.69 92 GLN A C 1
ATOM 738 O O . GLN A 1 92 ? -10.482 20.783 -13.584 1.00 68.69 92 GLN A O 1
ATOM 743 N N . ALA A 1 93 ? -9.228 19.417 -14.844 1.00 68.31 93 ALA A N 1
ATOM 744 C CA . ALA A 1 93 ? -9.816 19.838 -16.115 1.00 68.31 93 ALA A CA 1
ATOM 745 C C . ALA A 1 93 ? -11.290 19.414 -16.243 1.00 68.31 93 ALA A C 1
ATOM 747 O O . ALA A 1 93 ? -12.115 20.188 -16.720 1.00 68.31 93 ALA A O 1
ATOM 748 N N . SER A 1 94 ? -11.630 18.210 -15.773 1.00 64.31 94 SER A N 1
ATOM 749 C CA . SER A 1 94 ? -13.014 17.712 -15.771 1.00 64.31 94 SER A CA 1
ATOM 750 C C . SER A 1 94 ? -13.917 18.492 -14.813 1.00 64.31 94 SER A C 1
ATOM 752 O O . SER A 1 94 ? -14.996 18.913 -15.221 1.00 64.31 94 SER A O 1
ATOM 754 N N . LYS A 1 95 ? -13.447 18.802 -13.597 1.00 61.66 95 LYS A N 1
ATOM 755 C CA . LYS A 1 95 ? -14.195 19.650 -12.651 1.00 61.66 95 LYS A CA 1
ATOM 756 C C . LYS A 1 95 ? -14.468 21.058 -13.175 1.00 61.66 95 LYS A C 1
ATOM 758 O O . LYS A 1 95 ? -15.573 21.566 -13.022 1.00 61.66 95 LY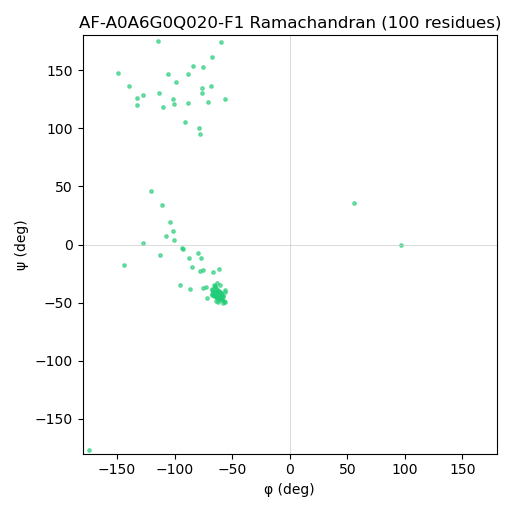S A O 1
ATOM 763 N N . LYS A 1 96 ? -13.484 21.676 -13.834 1.00 59.81 96 LYS A N 1
ATOM 764 C CA . LYS A 1 96 ? -13.640 23.025 -14.395 1.00 59.81 96 LYS A CA 1
ATOM 765 C C . LYS A 1 96 ? -14.716 23.084 -15.488 1.00 59.81 96 LYS A C 1
ATOM 767 O O . LYS A 1 96 ? -15.403 24.095 -15.605 1.00 59.81 96 LYS A O 1
ATOM 772 N N . ASN A 1 97 ? -14.875 22.005 -16.255 1.00 60.81 97 ASN A N 1
ATOM 773 C CA . ASN A 1 97 ? -15.915 21.890 -17.277 1.00 60.81 97 ASN A CA 1
ATOM 774 C C . ASN A 1 97 ? -17.303 21.636 -16.659 1.00 60.81 97 ASN A C 1
ATOM 776 O O . ASN A 1 97 ? -18.283 22.208 -17.121 1.00 60.81 97 ASN A O 1
ATOM 780 N N . GLU A 1 98 ? -17.407 20.847 -15.585 1.00 60.09 98 GLU A N 1
ATOM 781 C CA . GLU A 1 98 ? -18.683 20.645 -14.873 1.00 60.09 98 GLU A CA 1
ATOM 782 C C . GLU A 1 98 ? -19.200 21.932 -14.203 1.00 60.09 98 GLU A C 1
ATOM 784 O O . GLU A 1 98 ? -20.401 22.187 -14.210 1.00 60.09 98 GLU A O 1
ATOM 789 N N . GLU A 1 99 ? -18.312 22.790 -13.691 1.00 59.75 99 GLU A N 1
ATOM 790 C CA . GLU A 1 99 ? -18.685 24.075 -13.076 1.00 59.75 99 GLU A CA 1
ATOM 791 C C . GLU A 1 99 ? -19.073 25.165 -14.090 1.00 59.75 99 GLU A C 1
ATOM 793 O O . GLU A 1 99 ? -19.778 26.101 -13.730 1.00 59.75 99 GLU A O 1
ATOM 798 N N . THR A 1 100 ? -18.644 25.064 -15.354 1.00 55.66 100 THR A N 1
ATOM 799 C CA . THR A 1 100 ? -18.983 26.043 -16.410 1.00 55.66 100 THR A CA 1
ATOM 800 C C . THR A 1 100 ? -20.218 25.674 -17.231 1.00 55.66 100 THR A C 1
ATOM 802 O O . THR A 1 100 ? -20.639 26.464 -18.075 1.00 55.66 100 THR A O 1
ATOM 805 N N . THR A 1 101 ? -20.810 24.500 -16.989 1.00 52.44 101 THR A N 1
ATOM 806 C CA . THR A 1 101 ? -22.003 24.019 -17.710 1.00 52.44 101 THR A CA 1
ATOM 807 C C . THR A 1 101 ? -23.285 24.054 -16.858 1.00 52.44 101 THR A C 1
ATOM 809 O O . THR A 1 101 ? -24.318 23.571 -17.317 1.00 52.44 101 THR A O 1
ATOM 812 N N . ASN A 1 102 ? -23.232 24.630 -15.648 1.00 45.44 102 ASN A N 1
ATOM 813 C CA . ASN A 1 102 ? -24.392 24.882 -14.777 1.00 45.44 102 ASN A CA 1
ATOM 814 C C . ASN A 1 102 ? -24.750 26.369 -14.729 1.00 45.44 102 ASN A C 1
ATOM 816 O O . ASN A 1 102 ? -23.818 27.186 -14.559 1.00 45.44 102 ASN A O 1
#

Organism: NCBI:txid53985

Secondary structure (DSSP, 8-state):
---EEEEEE-TT--HHHHHHHHHHHHHHHHHT-TTEEEEEE--SPP-SSS-HHHHHHHHHHHHH-TT-----SHHHHHHHHHHHHHHHHHHHHHHHHHHH--

Mean predicted aligned error: 5.9 Å